Protein AF-A0A849WV90-F1 (afdb_monomer_lite)

Sequence (154 aa):
MKKLIAVMAIAMTSTAALADGFQCESADGLVAKVYNHASPEAGTRNAAVMVLSDSSVGAGRRTIARFTDVNGTLGNSGAVYLARVDHRFNDSGRKGELIAGTKIAFIRDIELRIDFTYGAPMANGDHAPGALTLVKRNGEVTGLEMDCYRYLKN

Structure (mmCIF, N/CA/C/O backbone):
data_AF-A0A849WV90-F1
#
_entry.id   AF-A0A849WV90-F1
#
loop_
_atom_site.group_PDB
_atom_site.id
_atom_site.type_symbol
_atom_site.label_atom_id
_atom_site.label_alt_id
_atom_site.label_comp_id
_atom_site.label_asym_id
_atom_site.label_entity_id
_atom_site.label_seq_id
_atom_site.pdbx_PDB_ins_code
_atom_site.Cartn_x
_atom_site.Cartn_y
_atom_site.Cartn_z
_atom_site.occupancy
_atom_site.B_iso_or_equiv
_atom_site.auth_seq_id
_atom_site.auth_comp_id
_atom_site.auth_asym_id
_atom_site.auth_atom_id
_atom_site.pdbx_PDB_model_num
ATOM 1 N N . MET A 1 1 ? 46.797 35.093 -36.986 1.00 41.00 1 MET A N 1
ATOM 2 C CA . MET A 1 1 ? 45.945 33.988 -37.481 1.00 41.00 1 MET A CA 1
ATOM 3 C C . MET A 1 1 ? 45.421 33.205 -36.291 1.00 41.00 1 MET A C 1
ATOM 5 O O . MET A 1 1 ? 46.199 32.836 -35.422 1.00 41.00 1 MET A O 1
ATOM 9 N N . LYS A 1 2 ? 44.094 33.073 -36.223 1.00 39.84 2 LYS A N 1
ATOM 10 C CA . LYS A 1 2 ? 43.301 32.501 -35.128 1.00 39.84 2 LYS A CA 1
ATOM 11 C C . LYS A 1 2 ? 43.572 30.996 -34.995 1.00 39.84 2 LYS A C 1
ATOM 13 O O . LYS A 1 2 ? 43.373 30.277 -35.967 1.00 39.84 2 LYS A O 1
ATOM 18 N N . LYS A 1 3 ? 43.978 30.515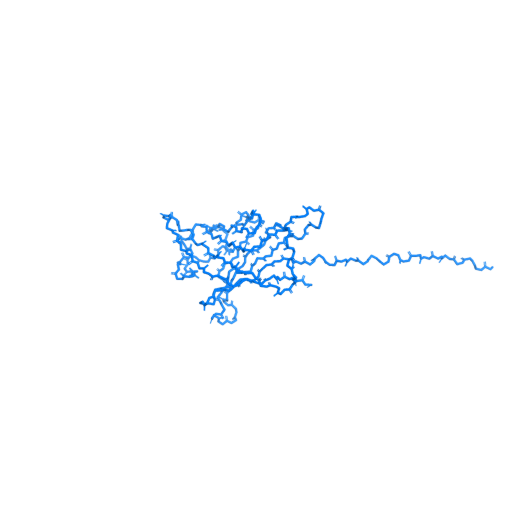 -33.816 1.00 45.16 3 LYS A N 1
ATOM 19 C CA . LYS A 1 3 ? 43.889 29.087 -33.475 1.00 45.16 3 LYS A CA 1
ATOM 20 C C . LYS A 1 3 ? 42.627 28.884 -32.641 1.00 45.16 3 LYS A C 1
ATOM 22 O O . LYS A 1 3 ? 42.511 29.431 -31.549 1.00 45.16 3 LYS A O 1
ATOM 27 N N . LEU A 1 4 ? 41.665 28.186 -33.240 1.00 48.00 4 LEU A N 1
ATOM 28 C CA . LEU A 1 4 ? 40.397 27.797 -32.637 1.00 48.00 4 LEU A CA 1
ATOM 29 C C . LEU A 1 4 ? 40.640 26.934 -31.395 1.00 48.00 4 LEU A C 1
ATOM 31 O O . LEU A 1 4 ? 41.309 25.907 -31.468 1.00 48.00 4 LEU A O 1
ATOM 35 N N . ILE A 1 5 ? 40.048 27.346 -30.278 1.00 52.06 5 ILE A N 1
ATOM 36 C CA . ILE A 1 5 ? 39.846 26.510 -29.098 1.00 52.06 5 ILE A CA 1
ATOM 37 C C . ILE A 1 5 ? 38.598 25.670 -29.389 1.00 52.06 5 ILE A C 1
ATOM 39 O O . ILE A 1 5 ? 37.489 26.199 -29.434 1.00 52.06 5 ILE A O 1
ATOM 43 N N . ALA A 1 6 ? 38.780 24.375 -29.645 1.00 55.25 6 ALA A N 1
ATOM 44 C CA . ALA A 1 6 ? 37.680 23.424 -29.742 1.00 55.25 6 ALA A CA 1
ATOM 45 C C . ALA A 1 6 ? 37.217 23.072 -28.322 1.00 55.25 6 ALA A C 1
ATOM 47 O O . ALA A 1 6 ? 37.803 22.224 -27.654 1.00 55.25 6 ALA A O 1
ATOM 48 N N . VAL A 1 7 ? 36.186 23.765 -27.841 1.00 54.44 7 VAL A N 1
ATOM 49 C CA . VAL A 1 7 ? 35.485 23.401 -26.606 1.00 54.44 7 VAL A CA 1
ATOM 50 C C . VAL A 1 7 ? 34.564 22.228 -26.940 1.00 54.44 7 VAL A C 1
ATOM 52 O O . VAL A 1 7 ? 33.487 22.414 -27.503 1.00 54.44 7 VAL A O 1
ATOM 55 N N . MET A 1 8 ? 35.002 21.006 -26.633 1.00 54.03 8 MET A N 1
ATOM 56 C CA . MET A 1 8 ? 34.121 19.839 -26.592 1.00 54.03 8 MET A CA 1
ATOM 57 C C . MET A 1 8 ? 33.154 20.023 -25.419 1.00 54.03 8 MET A C 1
ATOM 59 O O . MET A 1 8 ? 33.494 19.783 -24.262 1.00 54.03 8 MET A O 1
ATOM 63 N N . ALA A 1 9 ? 31.947 20.492 -25.726 1.00 51.97 9 ALA A N 1
ATOM 64 C CA . ALA A 1 9 ? 30.821 20.453 -24.814 1.00 51.97 9 ALA A CA 1
ATOM 65 C C . ALA A 1 9 ? 30.421 18.985 -24.617 1.00 51.97 9 ALA A C 1
ATOM 67 O O . ALA A 1 9 ? 29.704 18.406 -25.431 1.00 51.97 9 ALA A O 1
ATOM 68 N N . ILE A 1 10 ? 30.913 18.373 -23.540 1.00 57.31 10 ILE A N 1
ATOM 69 C CA . ILE A 1 10 ? 30.341 17.139 -23.007 1.00 57.31 10 ILE A CA 1
ATOM 70 C C . ILE A 1 10 ? 28.958 17.530 -22.488 1.00 57.31 10 ILE A C 1
ATOM 72 O O . ILE A 1 10 ? 28.806 18.009 -21.365 1.00 57.31 10 ILE A O 1
ATOM 76 N N . ALA A 1 11 ? 27.952 17.408 -23.353 1.00 47.44 11 ALA A N 1
ATOM 77 C CA . ALA A 1 11 ? 26.563 17.443 -22.947 1.00 47.44 11 ALA A CA 1
ATOM 78 C C . ALA A 1 11 ? 26.359 16.251 -22.010 1.00 47.44 11 ALA A C 1
ATOM 80 O O . ALA A 1 11 ? 26.254 15.109 -22.451 1.00 47.44 11 ALA A O 1
ATOM 81 N N . MET A 1 12 ? 26.380 16.515 -20.704 1.00 45.91 12 MET A N 1
ATOM 82 C CA . MET A 1 12 ? 25.927 15.557 -19.711 1.00 45.91 12 MET A CA 1
ATOM 83 C C . MET A 1 12 ? 24.450 15.298 -19.998 1.00 45.91 12 MET A C 1
ATOM 85 O O . MET A 1 12 ? 23.586 16.087 -19.624 1.00 45.91 12 MET A O 1
ATOM 89 N N . THR A 1 13 ? 24.154 14.214 -20.709 1.00 46.56 13 THR A N 1
ATOM 90 C CA . THR A 1 13 ? 22.816 13.635 -20.744 1.00 46.56 13 THR A CA 1
ATOM 91 C C . THR A 1 13 ? 22.564 13.060 -19.358 1.00 46.56 13 THR A C 1
ATOM 93 O O . THR A 1 13 ? 22.801 11.881 -19.107 1.00 46.56 13 THR A O 1
ATOM 96 N N . SER A 1 14 ? 22.167 13.913 -18.418 1.00 47.19 14 SER A N 1
ATOM 97 C CA . SER A 1 14 ? 21.616 13.482 -17.144 1.00 47.19 14 SER A CA 1
ATOM 98 C C . SER A 1 14 ? 20.340 12.706 -17.451 1.00 47.19 14 SER A C 1
ATOM 100 O O . SER A 1 14 ? 19.280 13.284 -17.680 1.00 47.19 14 SER A O 1
ATOM 102 N N . THR A 1 15 ? 20.439 11.377 -17.507 1.00 53.59 15 THR A N 1
ATOM 103 C CA . THR A 1 15 ? 19.264 10.512 -17.442 1.00 53.59 15 THR A CA 1
ATOM 104 C C . THR A 1 15 ? 18.584 10.836 -16.122 1.00 53.59 15 THR A C 1
ATOM 106 O O . THR A 1 15 ? 19.125 10.521 -15.060 1.00 53.59 15 THR A O 1
ATOM 109 N N . ALA A 1 16 ? 17.458 11.550 -16.178 1.00 52.69 16 ALA A N 1
ATOM 110 C CA . ALA A 1 16 ? 16.642 11.796 -15.003 1.00 52.69 16 ALA A CA 1
ATOM 111 C C . ALA A 1 16 ? 16.404 10.445 -14.319 1.00 52.69 16 ALA A C 1
ATOM 113 O O . ALA A 1 16 ? 16.048 9.469 -14.983 1.00 52.69 16 ALA A O 1
ATOM 114 N N . ALA A 1 17 ? 16.690 10.362 -13.020 1.00 52.78 17 ALA A N 1
ATOM 115 C CA . ALA A 1 17 ? 16.439 9.154 -12.254 1.00 52.78 17 ALA A CA 1
ATOM 116 C C . ALA A 1 17 ? 14.925 8.904 -12.264 1.00 52.78 17 ALA A C 1
ATOM 118 O O . ALA A 1 17 ? 14.176 9.575 -11.557 1.00 52.78 17 ALA A O 1
ATOM 119 N N . LEU A 1 18 ? 14.483 7.986 -13.126 1.00 62.44 18 LEU A N 1
ATOM 120 C CA . LEU A 1 18 ? 13.086 7.594 -13.252 1.00 62.44 18 LEU A CA 1
ATOM 121 C C . LEU A 1 18 ? 12.649 6.992 -11.917 1.00 62.44 18 LEU A C 1
ATOM 123 O O . LEU A 1 18 ? 13.236 6.006 -11.469 1.00 62.44 18 LEU A O 1
ATOM 127 N N . ALA A 1 19 ? 11.641 7.573 -11.265 1.00 67.75 19 ALA A N 1
ATOM 128 C CA . ALA A 1 19 ? 11.086 6.941 -10.073 1.00 67.75 19 ALA A CA 1
ATOM 129 C C . ALA A 1 19 ? 10.324 5.686 -10.522 1.00 67.75 19 ALA A C 1
ATOM 131 O O . ALA A 1 19 ? 9.380 5.778 -11.304 1.00 67.75 19 ALA A O 1
ATOM 132 N N . ASP A 1 20 ? 10.757 4.518 -10.056 1.00 84.31 20 ASP A N 1
ATOM 133 C CA . ASP A 1 20 ? 10.201 3.213 -10.422 1.00 84.31 20 ASP A CA 1
ATOM 134 C C . ASP A 1 20 ? 9.288 2.706 -9.315 1.00 84.31 20 ASP A C 1
ATOM 136 O O . ASP A 1 20 ? 9.537 2.947 -8.136 1.00 84.31 20 ASP A O 1
ATOM 140 N N . GLY A 1 21 ? 8.234 1.984 -9.656 1.00 89.94 21 GLY A N 1
ATOM 141 C CA . GLY A 1 21 ? 7.203 1.665 -8.694 1.00 89.94 21 GLY A CA 1
ATOM 142 C C . GLY A 1 21 ? 6.102 0.783 -9.235 1.00 89.94 21 GLY A C 1
ATOM 143 O O . GLY A 1 21 ? 6.157 0.269 -10.352 1.00 89.94 21 GLY A O 1
ATOM 144 N N . PHE A 1 22 ? 5.076 0.646 -8.409 1.00 93.00 22 PHE A N 1
ATOM 145 C CA . PHE A 1 22 ? 3.852 -0.054 -8.751 1.00 93.00 22 PHE A CA 1
ATOM 146 C C . PHE A 1 22 ? 2.648 0.754 -8.292 1.00 93.00 22 PHE A C 1
ATOM 148 O O . PHE A 1 22 ? 2.660 1.364 -7.221 1.00 93.00 22 PHE A O 1
ATOM 155 N N . GLN A 1 23 ? 1.602 0.738 -9.106 1.00 95.31 23 GLN A N 1
ATOM 156 C CA . GLN A 1 23 ? 0.271 1.173 -8.720 1.00 95.31 23 GLN A CA 1
ATOM 157 C C . GLN A 1 23 ? -0.627 -0.056 -8.705 1.00 95.31 23 GLN A C 1
ATOM 159 O O . GLN A 1 23 ? -0.816 -0.682 -9.741 1.00 95.31 23 GLN A O 1
ATOM 164 N N . CYS A 1 24 ? -1.166 -0.371 -7.538 1.00 96.62 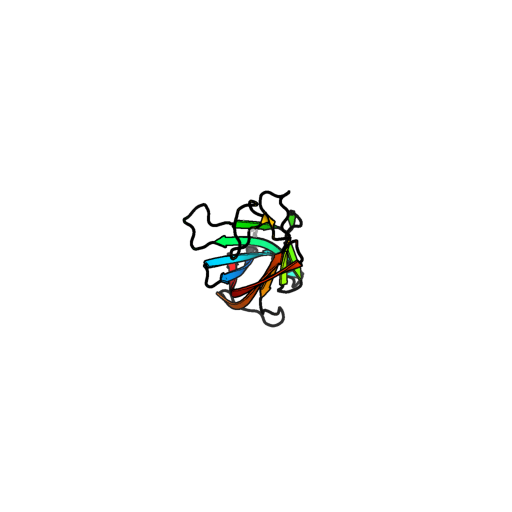24 CYS A N 1
ATOM 165 C CA . CYS A 1 24 ? -2.071 -1.482 -7.313 1.00 96.62 24 CYS A CA 1
ATOM 166 C C . CYS A 1 24 ? -3.459 -0.953 -6.963 1.00 96.62 24 CYS A C 1
ATOM 168 O O . CYS A 1 24 ? -3.559 -0.003 -6.186 1.00 96.62 24 CYS A O 1
ATOM 170 N N . GLU A 1 25 ? -4.513 -1.560 -7.494 1.00 96.69 25 GLU A N 1
ATOM 171 C CA . GLU A 1 25 ? -5.903 -1.191 -7.211 1.00 96.69 25 GLU A CA 1
ATOM 172 C C . GLU A 1 25 ? -6.724 -2.431 -6.839 1.00 96.69 25 GLU A C 1
ATOM 174 O O . GLU A 1 25 ? -6.517 -3.499 -7.407 1.00 96.69 25 GLU A O 1
ATOM 179 N N . SER A 1 26 ? -7.611 -2.305 -5.851 1.00 95.69 26 SER A N 1
ATOM 180 C CA . SER A 1 26 ? -8.596 -3.335 -5.511 1.00 95.69 26 SER A CA 1
ATOM 181 C C . SER A 1 26 ? -9.924 -3.075 -6.221 1.00 95.69 26 SER A C 1
ATOM 183 O O . SER A 1 26 ? -10.228 -1.943 -6.601 1.00 95.69 26 SER A O 1
ATOM 185 N N . ALA A 1 27 ? -10.774 -4.102 -6.304 1.00 92.56 27 ALA A N 1
ATOM 186 C CA . ALA A 1 27 ? -12.129 -3.980 -6.851 1.00 92.56 27 ALA A CA 1
ATOM 187 C C . ALA A 1 27 ? -12.997 -2.923 -6.132 1.00 92.56 27 ALA A C 1
ATOM 189 O O . ALA A 1 27 ? -13.876 -2.322 -6.746 1.00 92.56 27 ALA A O 1
ATOM 190 N N . ASP A 1 28 ? -12.720 -2.662 -4.851 1.00 89.44 28 ASP A N 1
ATOM 191 C CA . ASP A 1 28 ? -13.437 -1.683 -4.024 1.00 89.44 28 ASP A CA 1
ATOM 192 C C . ASP A 1 28 ? -12.886 -0.247 -4.158 1.00 89.44 28 ASP A C 1
ATOM 194 O O . ASP A 1 28 ? -13.322 0.654 -3.442 1.00 89.44 28 ASP A O 1
ATOM 198 N N . GLY A 1 29 ? -11.909 -0.014 -5.043 1.00 91.25 29 GLY A N 1
ATOM 199 C CA . GLY A 1 29 ? -11.323 1.308 -5.291 1.00 91.25 29 GLY A CA 1
ATOM 200 C C . GLY A 1 29 ? -10.204 1.712 -4.325 1.00 91.25 29 GLY A C 1
ATOM 201 O O . GLY A 1 29 ? -9.770 2.868 -4.319 1.00 91.25 29 GLY A O 1
ATOM 202 N N . LEU A 1 30 ? -9.690 0.784 -3.508 1.00 94.38 30 LEU A N 1
ATOM 203 C CA . LEU A 1 30 ? -8.481 1.039 -2.725 1.00 94.38 30 LEU A CA 1
ATOM 204 C C . LEU A 1 30 ? -7.267 1.001 -3.654 1.00 94.38 30 LEU A C 1
ATOM 206 O O . LEU A 1 30 ? -6.985 -0.010 -4.286 1.00 94.38 30 LEU A O 1
ATOM 210 N N . VAL A 1 31 ? -6.500 2.083 -3.678 1.00 95.31 31 VAL A N 1
ATOM 211 C CA . VAL A 1 31 ? -5.296 2.226 -4.494 1.00 95.31 31 VAL A CA 1
ATOM 212 C C . VAL A 1 31 ? -4.066 2.297 -3.597 1.00 95.31 31 VAL A C 1
ATOM 214 O O . VAL A 1 31 ? -3.968 3.174 -2.737 1.00 95.31 31 VAL A O 1
ATOM 217 N N . ALA A 1 32 ? -3.094 1.421 -3.840 1.00 96.06 32 ALA A N 1
ATOM 218 C CA . ALA A 1 32 ? -1.777 1.430 -3.219 1.00 96.06 32 ALA A CA 1
ATOM 219 C C . ALA A 1 32 ? -0.706 1.779 -4.259 1.00 96.06 32 ALA A C 1
ATOM 221 O 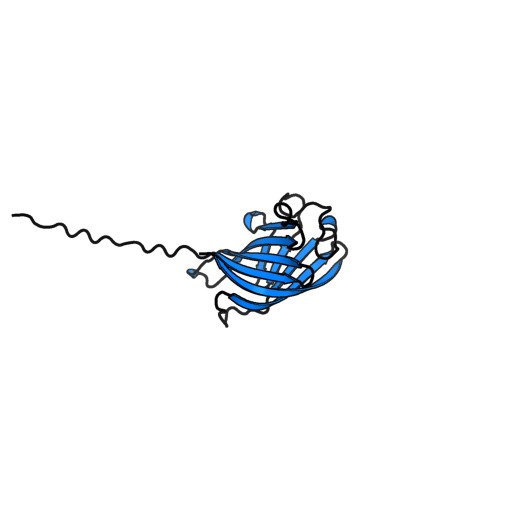O . ALA A 1 32 ? -0.480 1.034 -5.209 1.00 96.06 32 ALA A O 1
ATOM 222 N N . LYS A 1 33 ? -0.025 2.914 -4.085 1.00 95.06 33 LYS A N 1
ATOM 223 C CA . LYS A 1 33 ? 1.105 3.319 -4.934 1.00 95.06 33 LYS A CA 1
ATOM 224 C C . LYS A 1 33 ? 2.398 3.194 -4.162 1.00 95.06 33 LYS A C 1
ATOM 226 O O . LYS A 1 33 ? 2.529 3.829 -3.120 1.00 95.06 33 LYS A O 1
ATOM 231 N N . VAL A 1 34 ? 3.355 2.441 -4.686 1.00 93.62 34 VAL A N 1
ATOM 232 C CA . VAL A 1 34 ? 4.701 2.345 -4.125 1.00 93.62 34 VAL A CA 1
ATOM 233 C C . VAL A 1 34 ? 5.702 2.936 -5.097 1.00 93.62 34 VAL A C 1
ATOM 235 O O . VAL A 1 34 ? 5.715 2.577 -6.269 1.00 93.62 34 VAL A O 1
ATOM 238 N N . TYR A 1 35 ? 6.550 3.820 -4.589 1.00 91.62 35 TYR A N 1
ATOM 239 C CA . TYR A 1 35 ? 7.687 4.395 -5.288 1.00 91.62 35 TYR A CA 1
ATOM 240 C C . TYR A 1 35 ? 8.957 3.864 -4.649 1.00 91.62 35 TYR A C 1
ATOM 242 O O . TYR A 1 35 ? 9.076 3.847 -3.423 1.00 91.62 35 TYR A O 1
ATOM 250 N N . ASN A 1 36 ? 9.905 3.463 -5.478 1.00 88.25 36 ASN A N 1
ATOM 251 C CA . ASN A 1 36 ? 11.203 2.973 -5.069 1.00 88.25 36 ASN A CA 1
ATOM 252 C C . ASN A 1 36 ? 12.274 4.019 -5.374 1.00 88.25 36 ASN A C 1
ATOM 254 O O . ASN A 1 36 ? 12.205 4.729 -6.381 1.00 88.25 36 ASN A O 1
ATOM 258 N N . HIS A 1 37 ? 13.308 4.053 -4.542 1.00 83.12 37 HIS A N 1
ATOM 259 C CA . HIS A 1 37 ? 14.577 4.654 -4.918 1.00 83.12 37 HIS A CA 1
ATOM 260 C C . HIS A 1 37 ? 15.165 3.856 -6.081 1.00 83.12 37 HIS A C 1
ATOM 262 O O . HIS A 1 37 ? 15.371 2.644 -5.972 1.00 83.12 37 HIS A O 1
ATOM 268 N N . ALA A 1 38 ? 15.435 4.529 -7.196 1.00 67.06 38 ALA A N 1
ATOM 269 C CA . ALA A 1 38 ? 16.204 3.946 -8.282 1.00 67.06 38 ALA A CA 1
ATOM 270 C C . ALA A 1 38 ? 17.688 4.038 -7.911 1.00 67.06 38 ALA A C 1
ATOM 272 O O . ALA A 1 38 ? 18.258 5.126 -7.903 1.00 67.06 38 ALA A O 1
ATOM 273 N N . SER A 1 39 ? 18.319 2.905 -7.599 1.00 55.72 39 SER A N 1
ATOM 274 C CA . SER A 1 39 ? 19.777 2.821 -7.476 1.00 55.72 39 SER A CA 1
ATOM 275 C C . SER A 1 39 ? 20.300 1.874 -8.561 1.00 55.72 39 SER A C 1
ATOM 277 O O . SER A 1 39 ? 20.394 0.666 -8.328 1.00 55.72 39 SER A O 1
ATOM 279 N N . PRO A 1 40 ? 20.578 2.388 -9.780 1.00 49.78 40 PRO A N 1
ATOM 280 C CA . PRO A 1 40 ? 20.967 1.571 -10.934 1.00 49.78 40 PRO A CA 1
ATOM 281 C C . PRO A 1 40 ? 22.179 0.672 -10.664 1.00 49.78 40 PRO A C 1
ATOM 283 O O . PRO A 1 40 ? 22.279 -0.417 -11.217 1.00 49.78 40 PRO A O 1
ATOM 286 N N . GLU A 1 41 ? 23.073 1.114 -9.782 1.00 43.62 41 GLU A N 1
ATOM 287 C CA . GLU A 1 41 ? 24.337 0.447 -9.459 1.00 43.62 41 GLU A CA 1
ATOM 288 C C . GLU A 1 41 ? 24.162 -0.747 -8.510 1.00 43.62 41 GLU A C 1
ATOM 290 O O . GLU A 1 41 ? 24.975 -1.667 -8.511 1.00 43.62 41 GLU A O 1
ATOM 295 N N . ALA A 1 42 ? 23.088 -0.759 -7.713 1.00 50.00 42 ALA A N 1
ATOM 296 C CA . ALA A 1 42 ? 22.867 -1.7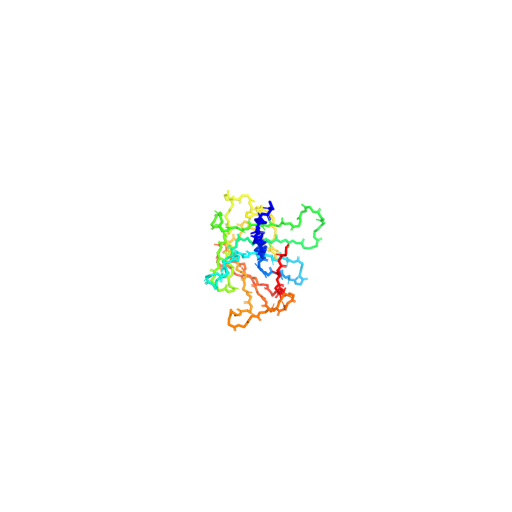64 -6.675 1.00 50.00 42 ALA A CA 1
ATOM 297 C C . ALA A 1 42 ? 21.977 -2.931 -7.130 1.00 50.00 42 ALA A C 1
ATOM 299 O O . ALA A 1 42 ? 21.794 -3.879 -6.369 1.00 50.00 42 ALA A O 1
ATOM 300 N N . GLY A 1 43 ? 21.350 -2.845 -8.311 1.00 54.44 43 GLY A N 1
ATOM 301 C CA . GLY A 1 43 ? 20.383 -3.844 -8.789 1.00 54.44 43 GLY A CA 1
ATOM 302 C C . GLY A 1 43 ? 19.165 -4.041 -7.871 1.00 54.44 43 GLY A C 1
ATOM 303 O O . GLY A 1 43 ? 18.410 -4.994 -8.047 1.00 54.44 43 GLY A O 1
ATOM 304 N N . THR A 1 44 ? 18.965 -3.159 -6.887 1.00 59.34 44 THR A N 1
ATOM 305 C CA . THR A 1 44 ? 17.908 -3.252 -5.876 1.00 59.34 44 THR A CA 1
ATOM 306 C C . THR A 1 44 ? 16.969 -2.056 -5.975 1.00 59.34 44 THR A C 1
ATOM 308 O O . THR A 1 44 ? 17.385 -0.923 -6.222 1.00 59.34 44 THR A O 1
ATOM 311 N N . ARG A 1 45 ? 15.670 -2.316 -5.796 1.00 73.62 45 ARG A N 1
ATOM 312 C CA . ARG A 1 45 ? 14.643 -1.282 -5.634 1.00 73.62 45 ARG A CA 1
ATOM 313 C C . ARG A 1 45 ? 14.274 -1.238 -4.161 1.00 73.62 45 ARG A C 1
ATOM 315 O O . ARG A 1 45 ? 13.655 -2.173 -3.656 1.00 73.62 45 ARG A O 1
ATOM 322 N N . ASN A 1 46 ? 14.669 -0.170 -3.482 1.00 83.19 46 ASN A N 1
ATOM 323 C CA . ASN A 1 46 ? 14.299 0.052 -2.088 1.00 83.19 46 ASN A CA 1
ATOM 324 C C . ASN A 1 46 ? 13.061 0.940 -2.038 1.00 83.19 46 ASN A C 1
ATOM 326 O O . ASN A 1 46 ? 13.016 1.963 -2.718 1.00 83.19 46 ASN A O 1
ATOM 330 N N . ALA A 1 47 ? 12.066 0.560 -1.249 1.00 86.38 47 ALA A N 1
ATOM 331 C CA . ALA A 1 47 ? 10.830 1.310 -1.111 1.00 86.38 47 ALA A CA 1
ATOM 332 C C . ALA A 1 47 ? 11.106 2.683 -0.492 1.00 86.38 47 ALA A C 1
ATOM 334 O O . ALA A 1 47 ? 11.647 2.765 0.603 1.00 86.38 47 ALA A O 1
ATOM 335 N N . ALA A 1 48 ? 10.715 3.748 -1.185 1.00 89.06 48 ALA A N 1
ATOM 336 C CA . ALA A 1 48 ? 10.851 5.126 -0.724 1.00 89.06 48 ALA A CA 1
ATOM 337 C C . ALA A 1 48 ? 9.547 5.618 -0.091 1.00 89.06 48 ALA A C 1
ATOM 339 O O . ALA A 1 48 ? 9.516 6.124 1.029 1.00 89.06 48 ALA A O 1
ATOM 340 N N . VAL A 1 49 ? 8.435 5.460 -0.816 1.00 93.12 49 VAL A N 1
ATOM 341 C CA . VAL A 1 49 ? 7.123 5.958 -0.393 1.00 93.12 49 VAL A CA 1
ATOM 342 C C . VAL A 1 49 ? 6.035 4.976 -0.796 1.00 93.12 49 VAL A C 1
ATOM 344 O O . VAL A 1 49 ? 5.974 4.564 -1.948 1.00 93.12 49 VAL A O 1
ATOM 347 N N . MET A 1 50 ? 5.129 4.669 0.127 1.00 95.81 50 MET A N 1
ATOM 348 C CA . MET A 1 50 ? 3.869 3.986 -0.143 1.00 95.81 50 MET A CA 1
ATOM 349 C C . MET A 1 50 ? 2.724 4.942 0.178 1.00 95.81 50 MET A C 1
ATOM 351 O O . MET A 1 50 ? 2.684 5.526 1.259 1.00 95.81 50 MET A O 1
ATOM 355 N N . VAL A 1 51 ? 1.789 5.104 -0.751 1.00 95.31 51 VAL A N 1
ATOM 356 C CA . VAL A 1 51 ? 0.591 5.929 -0.587 1.00 95.31 51 VAL A CA 1
ATOM 357 C C . VAL A 1 51 ? -0.629 5.042 -0.745 1.00 95.31 51 VAL A C 1
ATOM 359 O O . VAL A 1 51 ? -0.791 4.404 -1.782 1.00 95.31 51 VAL A O 1
ATOM 362 N N . LEU A 1 52 ? -1.490 5.038 0.266 1.00 95.44 52 LEU A N 1
ATOM 363 C CA . LEU A 1 52 ? -2.816 4.443 0.194 1.00 95.44 52 LEU A CA 1
ATOM 364 C C . LEU A 1 52 ? -3.843 5.532 -0.056 1.00 95.44 52 LEU A C 1
ATOM 366 O O . LEU A 1 52 ? -3.835 6.574 0.607 1.00 95.44 52 LEU A O 1
ATOM 370 N N . SER A 1 53 ? -4.738 5.283 -0.999 1.00 93.88 53 SER A N 1
ATOM 371 C CA . SER A 1 53 ? -5.807 6.203 -1.349 1.00 93.88 53 SER A CA 1
ATOM 372 C C . SER A 1 53 ? -7.085 5.486 -1.748 1.00 93.88 53 SER A C 1
ATOM 374 O O . SER A 1 53 ? -7.028 4.350 -2.189 1.00 93.88 53 SER A O 1
ATOM 376 N N . ASP A 1 54 ? -8.213 6.169 -1.634 1.00 88.94 54 ASP A N 1
ATOM 377 C CA . ASP A 1 54 ? -9.519 5.696 -2.086 1.00 88.94 54 ASP A CA 1
ATOM 378 C C . ASP A 1 54 ? -9.920 6.441 -3.368 1.00 88.94 54 ASP A C 1
ATOM 380 O O . ASP A 1 54 ? -10.024 7.676 -3.374 1.00 88.94 54 ASP A O 1
ATOM 384 N N . SER A 1 55 ? -10.092 5.708 -4.472 1.00 84.31 55 SER A N 1
ATOM 385 C CA . SER A 1 55 ? -10.480 6.268 -5.770 1.00 84.31 55 SER A CA 1
ATOM 386 C C . SER A 1 55 ? -11.959 6.677 -5.824 1.00 84.31 55 SER A C 1
ATOM 388 O O . SER A 1 55 ? -12.306 7.551 -6.626 1.00 84.31 55 SER A O 1
ATOM 390 N N . SER A 1 56 ? -12.799 6.152 -4.922 1.00 78.81 56 SER A N 1
ATOM 391 C CA . SER A 1 56 ? -14.224 6.493 -4.799 1.00 78.81 56 SER A CA 1
ATOM 392 C C . SER A 1 56 ? -14.464 7.877 -4.178 1.00 78.81 56 SER A C 1
ATOM 394 O O . SER A 1 56 ? -15.521 8.483 -4.372 1.00 78.81 56 SER A O 1
ATOM 396 N N . VAL A 1 57 ? -13.469 8.432 -3.476 1.00 76.19 57 VAL A N 1
ATOM 397 C CA . VAL A 1 57 ? -13.563 9.741 -2.816 1.00 76.19 57 VAL A CA 1
ATOM 398 C C . VAL A 1 57 ? -13.199 10.880 -3.782 1.00 76.19 57 VAL A C 1
ATOM 400 O O . VAL A 1 57 ? -12.264 10.803 -4.586 1.00 76.19 57 VAL A O 1
ATOM 403 N N . GLY A 1 58 ? -13.938 11.993 -3.706 1.00 64.56 58 GLY A N 1
ATOM 404 C CA . GLY A 1 58 ? -13.694 13.203 -4.502 1.00 64.56 58 GLY A CA 1
ATOM 405 C C . GLY A 1 58 ? -12.293 13.816 -4.312 1.00 64.56 58 GLY A C 1
ATOM 406 O O . GLY A 1 58 ? -11.590 13.551 -3.332 1.00 64.56 58 GLY A O 1
ATOM 407 N N . ALA A 1 59 ? -11.868 14.649 -5.268 1.00 58.31 59 ALA A N 1
ATOM 408 C CA . ALA A 1 59 ? -10.539 15.267 -5.276 1.00 58.31 59 ALA A CA 1
ATOM 409 C C . ALA A 1 59 ? -10.236 16.028 -3.962 1.00 58.31 59 ALA A C 1
ATOM 411 O O . ALA A 1 59 ? -11.057 16.802 -3.478 1.00 58.31 59 ALA A O 1
ATOM 412 N N . GLY A 1 60 ? -9.048 15.796 -3.385 1.00 58.59 60 GLY A N 1
ATOM 413 C CA . GLY A 1 60 ? -8.551 16.469 -2.171 1.00 58.59 60 GLY A CA 1
ATOM 414 C C . GLY A 1 60 ? -8.568 15.637 -0.878 1.00 58.59 60 GLY A C 1
ATOM 415 O O . GLY A 1 60 ? -7.832 15.966 0.048 1.00 58.59 60 GLY A O 1
ATOM 416 N N . ARG A 1 61 ? -9.337 14.539 -0.813 1.00 65.25 61 ARG A N 1
ATOM 417 C CA . ARG A 1 61 ? -9.397 13.623 0.355 1.00 65.25 61 ARG A CA 1
ATOM 418 C C . ARG A 1 61 ? -9.102 12.157 0.027 1.00 65.25 61 ARG A C 1
ATOM 420 O O . ARG A 1 61 ? -9.376 11.280 0.832 1.00 65.25 61 ARG A O 1
ATOM 427 N N . ARG A 1 62 ? -8.531 11.896 -1.149 1.00 84.56 62 ARG A N 1
ATOM 428 C CA . ARG A 1 62 ? -8.259 10.529 -1.608 1.00 84.56 62 ARG A CA 1
ATOM 429 C C . ARG A 1 62 ? -7.196 9.831 -0.779 1.00 84.56 62 ARG A C 1
ATOM 431 O O . ARG A 1 62 ? -7.317 8.641 -0.553 1.00 84.56 62 ARG A O 1
ATOM 438 N N . THR A 1 63 ? -6.154 10.539 -0.346 1.00 92.00 63 THR A N 1
ATOM 439 C CA . THR A 1 63 ? -5.056 9.924 0.406 1.00 92.00 63 THR A CA 1
ATOM 440 C C . THR A 1 63 ? -5.497 9.569 1.820 1.00 92.00 63 THR A C 1
ATOM 442 O O . THR A 1 63 ? -5.782 10.453 2.625 1.00 92.00 63 THR A O 1
ATOM 445 N N . ILE A 1 64 ? -5.484 8.273 2.113 1.00 93.44 64 ILE A N 1
ATOM 446 C CA . ILE A 1 64 ? -5.798 7.694 3.416 1.00 93.44 64 ILE A CA 1
ATOM 447 C C . ILE A 1 64 ? -4.559 7.723 4.322 1.00 93.44 64 ILE A C 1
ATOM 449 O O . ILE A 1 64 ? -4.626 8.154 5.475 1.00 93.44 64 ILE A O 1
ATOM 453 N N . ALA A 1 65 ? -3.419 7.270 3.793 1.00 95.06 65 ALA A N 1
ATOM 454 C CA . ALA A 1 65 ? -2.158 7.180 4.521 1.00 95.06 65 ALA A CA 1
ATOM 455 C C . ALA A 1 65 ? -0.953 7.235 3.572 1.00 95.06 65 ALA A C 1
ATOM 457 O O . ALA A 1 65 ? -1.037 6.872 2.397 1.00 95.06 65 ALA A O 1
ATOM 458 N N . ARG A 1 66 ? 0.184 7.668 4.107 1.00 96.00 66 ARG A N 1
ATOM 459 C CA . ARG A 1 66 ? 1.492 7.706 3.465 1.00 96.00 66 ARG A CA 1
ATOM 460 C C . ARG A 1 66 ? 2.544 7.142 4.417 1.00 96.00 66 ARG A C 1
ATOM 462 O O . ARG A 1 66 ? 2.687 7.598 5.547 1.00 96.00 66 ARG A O 1
ATOM 469 N N . PHE A 1 67 ? 3.329 6.199 3.922 1.00 96.81 67 PHE A N 1
ATOM 470 C CA . PHE A 1 67 ? 4.438 5.576 4.637 1.00 96.81 67 PHE A CA 1
ATOM 471 C C . PHE A 1 67 ? 5.730 5.860 3.889 1.00 96.81 67 PHE A C 1
ATOM 473 O O . PHE A 1 67 ? 5.732 5.880 2.656 1.00 96.81 67 PHE A O 1
ATOM 480 N N . THR A 1 68 ? 6.811 6.115 4.617 1.00 95.50 68 THR A N 1
ATOM 481 C CA . THR A 1 68 ? 8.097 6.479 4.020 1.00 95.50 68 THR A CA 1
ATOM 482 C C . THR A 1 68 ? 9.241 5.784 4.736 1.00 95.50 68 THR A C 1
ATOM 484 O O . THR A 1 68 ? 9.170 5.504 5.937 1.00 95.50 68 THR A O 1
ATOM 487 N N . ASP A 1 69 ? 10.309 5.522 3.995 1.00 93.19 69 ASP A N 1
ATOM 488 C CA . ASP A 1 69 ? 11.559 4.998 4.542 1.00 93.19 69 ASP A CA 1
ATOM 489 C C . ASP A 1 69 ? 12.242 6.009 5.473 1.00 93.19 69 ASP A C 1
ATOM 491 O O . ASP A 1 69 ? 12.736 5.635 6.532 1.00 93.19 69 ASP A O 1
ATOM 495 N N . VAL A 1 70 ? 12.172 7.304 5.143 1.00 91.31 70 VAL A N 1
ATOM 496 C CA . VAL A 1 70 ? 12.705 8.407 5.962 1.00 91.31 70 VAL A CA 1
ATOM 497 C C . VAL A 1 70 ? 12.113 8.409 7.376 1.00 91.31 70 VAL A C 1
ATOM 499 O O . VAL A 1 70 ? 12.823 8.682 8.341 1.00 91.31 70 VAL A O 1
ATOM 502 N N . ASN A 1 71 ? 10.827 8.075 7.519 1.00 91.56 71 ASN A N 1
ATOM 503 C CA . ASN A 1 71 ? 10.165 7.984 8.824 1.00 91.56 71 ASN A CA 1
ATOM 504 C C . ASN A 1 71 ? 10.320 6.596 9.474 1.00 91.56 71 ASN A C 1
ATOM 506 O O . ASN A 1 71 ? 9.794 6.367 10.563 1.00 91.56 71 ASN A O 1
ATOM 510 N N . GLY A 1 72 ? 10.988 5.648 8.808 1.00 93.69 72 GLY A N 1
ATOM 511 C CA . GLY A 1 72 ? 11.095 4.256 9.243 1.00 93.69 72 GLY A CA 1
ATOM 512 C C . GLY A 1 72 ? 9.757 3.508 9.258 1.00 93.69 72 GLY A C 1
ATOM 513 O O . GLY A 1 72 ? 9.640 2.474 9.918 1.00 93.69 72 GLY A O 1
ATOM 514 N N . THR A 1 73 ? 8.734 4.030 8.571 1.00 95.88 73 THR A N 1
ATOM 515 C CA . THR A 1 73 ? 7.401 3.415 8.496 1.00 95.88 73 THR A CA 1
ATOM 516 C C . THR A 1 73 ? 7.210 2.568 7.248 1.00 95.88 73 THR A C 1
ATOM 518 O O . THR A 1 73 ? 6.166 1.939 7.118 1.00 95.88 73 THR A O 1
ATOM 521 N N . LEU A 1 74 ? 8.197 2.511 6.352 1.00 97.19 74 LEU A N 1
ATOM 522 C CA . LEU A 1 74 ? 8.181 1.683 5.152 1.00 97.19 74 LEU A CA 1
ATOM 523 C C . LEU A 1 74 ? 9.517 0.958 4.971 1.00 97.19 74 LEU A C 1
ATOM 525 O O . LEU A 1 74 ? 10.580 1.543 5.156 1.00 97.19 74 LEU A O 1
ATOM 529 N N . GLY A 1 75 ? 9.444 -0.300 4.551 1.00 94.31 75 GLY A N 1
ATOM 530 C CA . GLY A 1 75 ? 10.578 -1.062 4.037 1.00 94.31 75 GLY A CA 1
ATOM 531 C C . GLY A 1 75 ? 10.117 -2.108 3.027 1.00 94.31 75 GLY A C 1
ATOM 532 O O . GLY A 1 75 ? 8.917 -2.274 2.798 1.00 94.31 75 GLY A O 1
ATOM 533 N N . ASN A 1 76 ? 11.055 -2.830 2.420 1.00 92.75 76 ASN A N 1
ATOM 534 C CA . ASN A 1 76 ? 10.732 -3.944 1.536 1.00 92.75 76 ASN A CA 1
ATOM 535 C C . ASN A 1 76 ? 11.786 -5.050 1.561 1.00 92.75 76 ASN A C 1
ATOM 537 O O . ASN A 1 76 ? 12.948 -4.829 1.891 1.00 92.75 76 ASN A O 1
ATOM 541 N N . SER A 1 77 ? 11.357 -6.244 1.164 1.00 89.88 77 SER A N 1
ATOM 542 C CA . SER A 1 77 ? 12.224 -7.364 0.813 1.00 89.88 77 SER A CA 1
ATOM 543 C C . SER A 1 77 ? 11.738 -7.932 -0.514 1.00 89.88 77 SER A C 1
ATOM 545 O O . SER A 1 77 ? 10.617 -8.430 -0.623 1.00 89.88 77 SER A O 1
ATOM 547 N N . GLY A 1 78 ? 12.542 -7.779 -1.564 1.00 86.44 78 GLY A N 1
ATOM 548 C CA . GLY A 1 78 ? 12.113 -8.118 -2.917 1.00 86.44 78 GLY A CA 1
ATOM 549 C C . GLY A 1 78 ? 10.903 -7.282 -3.365 1.00 86.44 78 GLY A C 1
ATOM 550 O O . GLY A 1 78 ? 10.975 -6.051 -3.384 1.00 86.44 78 GLY A O 1
ATOM 551 N N . ALA A 1 79 ? 9.822 -7.961 -3.758 1.00 89.00 79 ALA A N 1
ATOM 552 C CA . ALA A 1 79 ? 8.542 -7.375 -4.176 1.00 89.00 79 ALA A CA 1
ATOM 553 C C . ALA A 1 79 ? 7.484 -7.366 -3.048 1.00 89.00 79 ALA A C 1
ATOM 555 O O . ALA A 1 79 ? 6.285 -7.252 -3.306 1.00 89.00 79 ALA A O 1
ATOM 556 N N . VAL A 1 80 ? 7.929 -7.522 -1.796 1.00 93.75 80 VAL A N 1
ATOM 557 C CA . VAL A 1 80 ? 7.094 -7.435 -0.594 1.00 93.75 80 VAL A CA 1
ATOM 558 C C . VAL A 1 80 ? 7.396 -6.125 0.117 1.00 93.75 80 VAL A C 1
ATOM 560 O O . VAL A 1 80 ? 8.508 -5.919 0.602 1.00 93.75 80 VAL A O 1
ATOM 563 N N . TYR A 1 81 ? 6.402 -5.250 0.191 1.00 95.75 81 TYR A N 1
ATOM 564 C CA . TYR A 1 81 ? 6.478 -3.933 0.806 1.00 95.75 81 TYR A CA 1
ATOM 565 C C . TYR A 1 81 ? 5.750 -3.936 2.144 1.00 95.75 81 TYR A C 1
ATOM 567 O O . TYR A 1 81 ? 4.567 -4.256 2.195 1.00 95.75 81 TYR A O 1
ATOM 575 N N . LEU A 1 82 ? 6.435 -3.547 3.215 1.00 97.81 82 LEU A N 1
ATOM 576 C CA . LEU A 1 82 ? 5.894 -3.529 4.569 1.00 97.81 82 LEU A CA 1
ATOM 577 C C . LEU A 1 82 ? 5.789 -2.093 5.080 1.00 97.81 82 LEU A C 1
ATOM 579 O O . LEU A 1 82 ? 6.801 -1.445 5.354 1.00 97.81 82 LEU A O 1
ATOM 583 N N . ALA A 1 83 ? 4.559 -1.621 5.244 1.00 97.88 83 ALA A N 1
ATOM 584 C CA . ALA A 1 83 ? 4.225 -0.358 5.878 1.00 97.88 83 ALA A CA 1
ATOM 585 C C . ALA A 1 83 ? 3.782 -0.583 7.331 1.00 97.88 83 ALA A C 1
ATOM 587 O O . ALA A 1 83 ? 2.855 -1.344 7.602 1.00 97.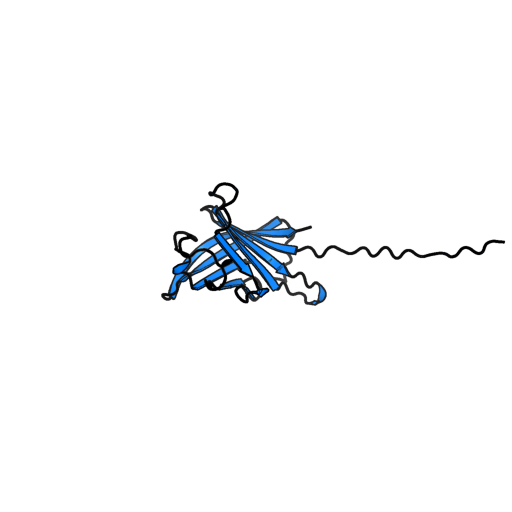88 83 ALA A O 1
ATOM 588 N N . ARG A 1 84 ? 4.414 0.103 8.285 1.00 97.88 84 ARG A N 1
ATOM 589 C CA . ARG A 1 84 ? 4.056 0.051 9.706 1.00 97.88 84 ARG A CA 1
ATOM 590 C C . ARG A 1 84 ? 3.214 1.258 10.092 1.00 97.88 84 ARG A C 1
ATOM 592 O O . ARG A 1 84 ? 3.630 2.404 9.930 1.00 97.88 84 ARG A O 1
ATOM 599 N N . VAL A 1 85 ? 2.053 0.998 10.686 1.00 96.81 85 VAL A N 1
ATOM 600 C CA . VAL A 1 85 ? 1.142 2.042 11.156 1.00 96.81 85 VAL A CA 1
ATOM 601 C C . VAL A 1 85 ? 1.632 2.610 12.483 1.00 96.81 85 VAL A C 1
ATOM 603 O O . VAL A 1 85 ? 1.425 2.036 13.561 1.00 96.81 85 VAL A O 1
ATOM 606 N N . ASP A 1 86 ? 2.240 3.790 12.396 1.00 95.75 86 ASP A N 1
ATOM 607 C CA . ASP A 1 86 ? 2.705 4.560 13.542 1.00 95.75 86 ASP A CA 1
ATOM 608 C C . ASP A 1 86 ? 2.077 5.957 13.562 1.00 95.75 86 ASP A C 1
ATOM 610 O O . ASP A 1 86 ? 2.460 6.854 12.811 1.00 95.75 86 ASP A O 1
ATOM 614 N N . HIS A 1 87 ? 1.115 6.141 14.468 1.00 93.19 87 HIS A N 1
ATOM 615 C CA . HIS A 1 87 ? 0.372 7.390 14.640 1.00 93.19 87 HIS A CA 1
ATOM 616 C C . HIS A 1 87 ? 1.172 8.524 15.288 1.00 93.19 87 HIS A C 1
ATOM 618 O O . HIS A 1 87 ? 0.624 9.609 15.473 1.00 93.19 87 HIS A O 1
ATOM 624 N N . ARG A 1 88 ? 2.441 8.302 15.649 1.00 92.56 88 ARG A N 1
ATOM 625 C CA . ARG A 1 88 ? 3.360 9.402 15.974 1.00 92.56 88 ARG A CA 1
ATOM 626 C C . ARG A 1 88 ? 3.698 10.223 14.727 1.00 92.56 88 ARG A C 1
ATOM 628 O O . ARG A 1 88 ? 4.021 11.399 14.850 1.00 92.56 88 ARG A O 1
ATOM 635 N N . PHE A 1 89 ? 3.568 9.624 13.540 1.00 91.75 89 PHE A N 1
ATOM 636 C CA . PHE A 1 89 ? 3.708 10.296 12.254 1.00 91.75 89 PHE A CA 1
ATOM 637 C C . PHE A 1 89 ? 2.327 10.580 11.662 1.00 91.75 89 PHE A C 1
ATOM 639 O O . PHE A 1 89 ? 1.564 9.658 11.374 1.00 91.75 89 PHE A O 1
ATOM 646 N N . ASN A 1 90 ? 2.021 11.862 11.444 1.00 86.50 90 ASN A N 1
ATOM 647 C CA . ASN A 1 90 ? 0.736 12.303 10.882 1.00 86.50 90 ASN A CA 1
ATOM 648 C C . ASN A 1 90 ? 0.445 11.691 9.502 1.00 86.50 90 ASN A C 1
ATOM 650 O O . ASN A 1 90 ? -0.716 11.522 9.133 1.00 86.50 90 ASN A O 1
ATOM 654 N N . ASP A 1 91 ? 1.499 11.342 8.766 1.00 89.06 91 ASP A N 1
ATOM 655 C CA . ASP A 1 91 ? 1.407 10.750 7.438 1.00 89.06 91 ASP A CA 1
ATOM 656 C C . ASP A 1 91 ? 0.875 9.312 7.463 1.00 89.06 91 ASP A C 1
ATOM 658 O O . ASP A 1 91 ? 0.203 8.924 6.515 1.00 89.06 91 ASP A O 1
ATOM 662 N N . SER A 1 92 ? 1.038 8.554 8.557 1.00 89.69 92 SER A N 1
ATOM 663 C CA . SER A 1 92 ? 0.532 7.170 8.695 1.00 89.69 92 SER A CA 1
ATOM 664 C C . SER A 1 92 ? -1.005 7.065 8.741 1.00 89.69 92 SER A C 1
ATOM 666 O O . SER A 1 92 ? -1.550 6.009 9.064 1.00 89.69 92 SER A O 1
ATOM 668 N N . GLY A 1 93 ? -1.710 8.159 8.451 1.00 88.44 93 GLY A N 1
ATOM 669 C CA . GLY A 1 93 ? -3.159 8.246 8.397 1.00 88.44 93 GLY A CA 1
ATOM 670 C C . GLY A 1 93 ? -3.799 8.606 9.736 1.00 88.44 93 GLY A C 1
ATOM 671 O O . GLY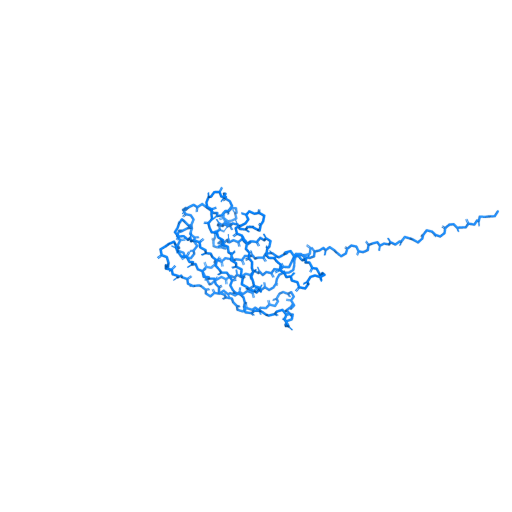 A 1 93 ? -3.253 8.399 10.829 1.00 88.44 93 GLY A O 1
ATOM 672 N N . ARG A 1 94 ? -5.012 9.163 9.656 1.00 88.44 94 ARG A N 1
ATOM 673 C CA . ARG A 1 94 ? -5.794 9.496 10.852 1.00 88.44 94 ARG A CA 1
ATOM 674 C C . ARG A 1 94 ? -6.432 8.225 11.400 1.00 88.44 94 ARG A C 1
ATOM 676 O O . ARG A 1 94 ? -6.907 7.377 10.656 1.00 88.44 94 ARG A O 1
ATOM 683 N N . LYS A 1 95 ? -6.522 8.130 12.728 1.00 89.94 95 LYS A N 1
ATOM 684 C CA . LYS A 1 95 ? -7.062 6.958 13.444 1.00 89.94 95 LYS A CA 1
ATOM 685 C C . LYS A 1 95 ? -8.454 6.506 12.972 1.00 89.94 95 LYS A C 1
ATOM 687 O O . LYS A 1 95 ? -8.775 5.328 13.099 1.00 89.94 95 LYS A O 1
ATOM 692 N N . GLY A 1 96 ? -9.275 7.442 12.491 1.00 89.25 96 GLY A N 1
ATOM 693 C CA . GLY A 1 96 ? -10.640 7.185 12.033 1.00 89.25 96 GLY A CA 1
ATOM 694 C C . GLY A 1 96 ? -10.778 6.792 10.562 1.00 89.25 96 GLY A C 1
ATOM 695 O O . GLY A 1 96 ? -11.859 6.338 10.201 1.00 89.25 96 GLY A O 1
ATOM 696 N N . GLU A 1 97 ? -9.735 6.950 9.740 1.00 90.50 97 GLU A N 1
ATOM 697 C CA . GLU A 1 97 ? -9.793 6.553 8.328 1.00 90.50 97 GLU A CA 1
ATOM 698 C C . GLU A 1 97 ? -9.919 5.033 8.199 1.00 90.50 97 GLU A C 1
ATOM 700 O O . GLU A 1 97 ? -9.479 4.281 9.079 1.00 90.50 97 GLU A O 1
ATOM 705 N N . LEU A 1 98 ? -10.512 4.591 7.093 1.00 91.56 98 LEU A N 1
ATOM 706 C CA . LEU A 1 98 ? -10.725 3.183 6.787 1.00 91.56 98 LEU A CA 1
ATOM 707 C C . LEU A 1 98 ? -9.778 2.726 5.678 1.00 91.56 98 LEU A C 1
ATOM 709 O O . LEU A 1 98 ? -9.564 3.431 4.699 1.00 91.56 98 LEU A O 1
ATOM 713 N N . ILE A 1 99 ? -9.255 1.513 5.823 1.00 91.69 99 ILE A N 1
ATOM 714 C CA . ILE A 1 99 ? -8.592 0.755 4.762 1.00 91.69 99 ILE A CA 1
ATOM 715 C C . ILE A 1 99 ? -9.325 -0.580 4.692 1.00 91.69 99 ILE A C 1
ATOM 717 O O . ILE A 1 99 ? -9.340 -1.312 5.682 1.00 91.69 99 ILE A O 1
ATOM 721 N N . ALA A 1 100 ? -9.979 -0.864 3.561 1.00 88.06 100 ALA A N 1
ATOM 722 C CA . ALA A 1 100 ? -10.783 -2.076 3.371 1.00 88.06 100 ALA A CA 1
ATOM 723 C C . ALA A 1 100 ? -11.763 -2.345 4.535 1.00 88.06 100 ALA A C 1
ATOM 725 O O . ALA A 1 100 ? -11.768 -3.409 5.153 1.00 88.06 100 ALA A O 1
ATOM 726 N N . GLY A 1 101 ? -12.521 -1.318 4.934 1.00 89.56 101 GLY A N 1
ATOM 727 C CA . GLY A 1 101 ? -13.474 -1.403 6.049 1.00 89.56 101 GLY A CA 1
ATOM 728 C C . GLY A 1 101 ? -12.853 -1.466 7.454 1.00 89.56 101 GLY A C 1
ATOM 729 O O . GLY A 1 101 ? -13.581 -1.401 8.445 1.00 89.56 101 GLY A O 1
ATOM 730 N N . THR A 1 102 ? -11.524 -1.528 7.586 1.00 92.44 102 THR A N 1
ATOM 731 C CA . THR A 1 102 ? -10.833 -1.553 8.884 1.00 92.44 102 THR A CA 1
ATOM 732 C C . THR A 1 102 ? -10.306 -0.167 9.247 1.00 92.44 102 THR A C 1
ATOM 734 O O . THR A 1 102 ? -9.591 0.457 8.467 1.00 92.44 102 THR A O 1
ATOM 737 N N . LYS A 1 103 ? -10.609 0.321 10.459 1.00 94.44 103 LYS A N 1
ATOM 738 C CA . LYS A 1 103 ? -10.040 1.586 10.958 1.00 94.44 103 LYS A CA 1
ATOM 739 C C . LYS A 1 103 ? -8.525 1.477 11.094 1.00 94.44 103 LYS A C 1
ATOM 741 O O . LYS A 1 103 ? -8.051 0.549 11.752 1.00 94.44 103 LYS A O 1
ATOM 746 N N . ILE A 1 104 ? -7.782 2.470 10.597 1.00 94.62 104 ILE A N 1
ATOM 747 C CA . ILE A 1 104 ? -6.310 2.504 10.695 1.00 94.62 104 ILE A CA 1
ATOM 748 C C . ILE A 1 104 ? -5.834 2.316 12.138 1.00 94.62 104 ILE A C 1
ATOM 750 O O . ILE A 1 104 ? -4.847 1.624 12.366 1.00 94.62 104 ILE A O 1
ATOM 754 N N . ALA A 1 105 ? -6.555 2.853 13.130 1.00 95.69 105 ALA A N 1
ATOM 755 C CA . ALA A 1 105 ? -6.209 2.679 14.543 1.00 95.69 105 ALA A CA 1
ATOM 756 C C . ALA A 1 105 ? -6.016 1.213 14.970 1.00 95.69 105 ALA A C 1
ATOM 758 O O . ALA A 1 105 ? -5.231 0.935 15.880 1.00 95.69 105 ALA A O 1
ATOM 759 N N . PHE A 1 106 ? -6.712 0.278 14.321 1.00 97.44 106 PHE A N 1
ATOM 760 C CA . PHE A 1 106 ? -6.633 -1.150 14.615 1.00 97.44 106 PHE A CA 1
ATOM 761 C C . PHE A 1 106 ? -5.603 -1.890 13.769 1.00 97.44 106 PHE A C 1
ATOM 763 O O . PHE A 1 106 ? -5.321 -3.048 14.062 1.00 97.44 106 PHE A O 1
ATOM 770 N N . ILE A 1 107 ? -5.012 -1.240 12.772 1.00 97.62 107 ILE A N 1
ATOM 771 C CA . ILE A 1 107 ? -3.997 -1.823 11.902 1.00 97.62 107 ILE A CA 1
ATOM 772 C C . ILE A 1 107 ? -2.620 -1.604 12.540 1.00 97.62 107 ILE A C 1
ATOM 774 O O . ILE A 1 107 ? -2.323 -0.537 13.089 1.00 97.62 107 ILE A O 1
ATOM 778 N N . ARG A 1 108 ? -1.799 -2.654 12.530 1.00 97.94 108 ARG A N 1
ATOM 779 C CA . ARG A 1 108 ? -0.401 -2.636 12.972 1.00 97.94 108 ARG A CA 1
ATOM 780 C C . ARG A 1 108 ? 0.522 -2.517 11.768 1.00 97.94 108 ARG A C 1
ATOM 782 O O . ARG A 1 108 ? 1.325 -1.591 11.720 1.00 97.94 108 ARG A O 1
ATOM 789 N N . ASP A 1 109 ? 0.358 -3.424 10.811 1.00 98.19 109 ASP A N 1
ATOM 790 C CA . ASP A 1 109 ? 1.164 -3.490 9.598 1.00 98.19 109 ASP A CA 1
ATOM 791 C C . ASP A 1 109 ? 0.263 -3.634 8.365 1.00 98.19 109 ASP A C 1
ATOM 793 O O . ASP A 1 109 ? -0.840 -4.182 8.438 1.00 98.19 109 ASP A O 1
ATOM 797 N N . ILE A 1 110 ? 0.753 -3.133 7.238 1.00 98.06 110 ILE A N 1
ATOM 798 C CA . ILE A 1 110 ? 0.156 -3.251 5.913 1.00 98.06 110 ILE A CA 1
ATOM 799 C C . ILE A 1 110 ? 1.237 -3.827 5.007 1.00 98.06 110 ILE A C 1
ATOM 801 O O . ILE A 1 110 ? 2.292 -3.220 4.833 1.00 98.06 110 ILE A O 1
ATOM 805 N N . GLU A 1 111 ? 0.986 -4.998 4.445 1.00 98.12 111 GLU A N 1
ATOM 806 C CA . GLU A 1 111 ? 1.902 -5.667 3.532 1.00 98.12 111 GLU A CA 1
ATOM 807 C C . GLU A 1 111 ? 1.321 -5.642 2.120 1.00 98.12 111 GLU A C 1
ATOM 809 O O . GLU A 1 111 ? 0.217 -6.129 1.902 1.00 98.12 111 GLU A O 1
ATOM 814 N N . LEU A 1 112 ? 2.055 -5.088 1.159 1.00 97.88 112 LEU A N 1
ATOM 815 C CA . LEU A 1 112 ? 1.735 -5.199 -0.260 1.00 97.88 112 LEU A CA 1
ATOM 816 C C . LEU A 1 112 ? 2.724 -6.166 -0.906 1.00 97.88 112 LEU A C 1
ATOM 818 O O . LEU A 1 112 ? 3.920 -5.882 -0.974 1.00 97.88 112 LEU A O 1
ATOM 822 N N . ARG A 1 113 ? 2.221 -7.293 -1.399 1.00 96.81 113 ARG A N 1
ATOM 823 C CA . ARG A 1 113 ? 2.987 -8.276 -2.163 1.00 96.81 113 ARG A CA 1
ATOM 824 C C . ARG A 1 113 ? 2.605 -8.184 -3.628 1.00 96.81 113 ARG A C 1
ATOM 826 O O . ARG A 1 113 ? 1.423 -8.150 -3.946 1.00 96.81 113 ARG A O 1
ATOM 833 N N . ILE A 1 114 ? 3.600 -8.182 -4.501 1.00 94.94 114 ILE A N 1
ATOM 834 C CA . ILE A 1 114 ? 3.407 -8.180 -5.951 1.00 94.94 114 ILE A CA 1
ATOM 835 C C . ILE A 1 114 ? 4.057 -9.443 -6.499 1.00 94.94 114 ILE A C 1
ATOM 837 O O . ILE A 1 114 ? 5.186 -9.759 -6.115 1.00 94.94 114 ILE A O 1
ATOM 841 N N . ASP A 1 115 ? 3.355 -10.165 -7.368 1.00 92.00 115 ASP A N 1
ATOM 842 C CA . ASP A 1 115 ? 3.884 -11.347 -8.046 1.00 92.00 115 ASP A CA 1
ATOM 843 C C . ASP A 1 115 ? 4.848 -10.925 -9.163 1.00 92.00 115 ASP A C 1
ATOM 845 O O . ASP A 1 115 ? 4.542 -10.897 -10.354 1.00 92.00 115 ASP A O 1
ATOM 849 N N . PHE A 1 116 ? 6.020 -10.476 -8.731 1.00 84.94 116 PHE A N 1
ATOM 850 C CA . PHE A 1 116 ? 7.090 -9.969 -9.568 1.00 84.94 116 PHE A CA 1
ATOM 851 C C . PHE A 1 116 ? 8.424 -10.505 -9.058 1.00 84.94 116 PHE A C 1
ATOM 853 O O . PHE A 1 116 ? 8.686 -10.554 -7.853 1.00 84.94 116 PHE A O 1
ATOM 860 N N . THR A 1 117 ? 9.315 -10.841 -9.989 1.00 78.12 117 THR A N 1
ATOM 861 C CA . THR A 1 117 ? 10.690 -11.223 -9.671 1.00 78.12 117 THR A CA 1
ATOM 862 C C . THR A 1 117 ? 11.678 -10.357 -10.440 1.00 78.12 117 THR A C 1
ATOM 864 O O . THR A 1 117 ? 11.509 -10.083 -11.623 1.00 78.12 117 THR A O 1
ATOM 867 N N . TYR A 1 118 ? 12.769 -9.963 -9.784 1.00 68.81 118 TYR A N 1
ATOM 868 C CA . TYR A 1 118 ? 13.807 -9.130 -10.405 1.00 68.81 118 TYR A CA 1
ATOM 869 C C . TYR A 1 118 ? 14.563 -9.834 -11.541 1.00 68.81 118 TYR A C 1
ATOM 871 O O . TYR A 1 118 ? 15.191 -9.164 -12.355 1.00 68.81 118 TYR A O 1
ATOM 879 N N . GLY A 1 119 ? 14.487 -11.168 -11.615 1.00 71.69 119 GLY A N 1
ATOM 880 C CA . GLY A 1 119 ? 15.049 -11.950 -12.718 1.00 71.69 119 GLY A CA 1
ATOM 881 C C . GLY A 1 119 ? 14.238 -11.868 -14.016 1.00 71.69 119 GLY A C 1
ATOM 882 O O . GLY A 1 119 ? 14.764 -12.215 -15.070 1.00 71.69 119 GLY A O 1
ATOM 883 N N . ALA A 1 120 ? 12.991 -11.391 -13.956 1.00 73.81 120 ALA A N 1
ATOM 884 C CA . ALA A 1 120 ? 12.104 -11.223 -15.102 1.00 73.81 120 ALA A CA 1
ATOM 885 C C . ALA A 1 120 ? 11.640 -9.755 -15.175 1.00 73.81 120 ALA A C 1
ATOM 887 O O . ALA A 1 120 ? 10.632 -9.391 -14.567 1.00 73.81 120 ALA A O 1
ATOM 888 N N . PRO A 1 121 ? 12.384 -8.868 -15.863 1.00 73.81 121 PRO A N 1
ATOM 889 C CA . PRO A 1 121 ? 12.044 -7.452 -15.910 1.00 73.81 121 PRO A CA 1
ATOM 890 C C . PRO A 1 121 ? 10.699 -7.232 -16.619 1.00 73.81 121 PRO A C 1
ATOM 892 O O . PRO A 1 121 ? 10.520 -7.640 -17.760 1.00 73.81 121 PRO A O 1
ATOM 895 N N . MET A 1 122 ? 9.774 -6.544 -15.950 1.00 83.75 122 MET A N 1
ATOM 896 C CA . MET A 1 122 ? 8.502 -6.077 -16.523 1.00 83.75 122 MET A CA 1
ATOM 897 C C . MET A 1 122 ? 8.704 -4.757 -17.273 1.00 83.75 122 MET A C 1
ATOM 899 O O . MET A 1 122 ? 9.490 -3.943 -16.811 1.00 83.75 122 MET A O 1
ATOM 903 N N . ALA A 1 123 ? 8.013 -4.466 -18.367 1.00 86.56 123 ALA A N 1
ATOM 904 C CA . ALA A 1 123 ? 7.988 -3.135 -18.977 1.00 86.56 123 ALA A CA 1
ATOM 905 C C . ALA A 1 123 ? 7.117 -2.146 -18.171 1.00 86.56 123 ALA A C 1
ATOM 907 O O . ALA A 1 123 ? 6.408 -2.514 -17.236 1.00 86.56 123 ALA A O 1
ATOM 908 N N . ASN A 1 124 ? 7.202 -0.850 -18.484 1.00 87.94 124 ASN A N 1
ATOM 909 C CA . ASN A 1 124 ? 6.289 0.140 -17.903 1.00 87.94 124 ASN A CA 1
ATOM 910 C C . ASN A 1 124 ? 4.855 -0.123 -18.382 1.00 87.94 124 ASN A C 1
ATOM 912 O O . ASN A 1 124 ? 4.642 -0.285 -19.580 1.00 87.94 124 ASN A O 1
ATOM 916 N N . GLY A 1 125 ? 3.891 -0.108 -17.464 1.00 89.31 125 GLY A N 1
ATOM 917 C CA . GLY A 1 125 ? 2.496 -0.446 -17.745 1.00 89.31 125 GLY A CA 1
ATOM 918 C C . GLY A 1 125 ? 2.193 -1.945 -17.745 1.00 89.31 125 GLY A C 1
ATOM 919 O O . GLY A 1 125 ? 1.021 -2.302 -17.832 1.00 89.31 125 GLY A O 1
ATOM 920 N N . ASP A 1 126 ? 3.199 -2.815 -17.603 1.00 92.62 126 ASP A N 1
ATOM 921 C CA . ASP A 1 126 ? 2.960 -4.252 -17.480 1.00 92.62 126 ASP A CA 1
ATOM 922 C C . ASP A 1 126 ? 2.185 -4.566 -16.203 1.00 92.62 126 ASP A C 1
ATOM 924 O O . ASP A 1 126 ? 2.404 -3.967 -15.144 1.00 92.62 126 ASP A O 1
ATOM 928 N N . HIS A 1 127 ? 1.312 -5.555 -16.331 1.00 94.88 127 HIS A N 1
ATOM 929 C CA . HIS A 1 127 ? 0.443 -6.042 -15.277 1.00 94.88 127 HIS A CA 1
ATOM 930 C C . HIS A 1 127 ? 1.095 -7.190 -14.494 1.00 94.88 127 HIS A C 1
ATOM 932 O O . HIS A 1 127 ? 1.699 -8.088 -15.084 1.00 94.88 127 HIS A O 1
ATOM 938 N N . ALA A 1 128 ? 0.910 -7.190 -13.176 1.00 94.69 128 ALA A N 1
ATOM 939 C CA . ALA A 1 128 ? 1.170 -8.322 -12.296 1.00 94.69 128 ALA A CA 1
ATOM 940 C C . ALA A 1 128 ? 0.070 -8.418 -11.226 1.00 94.69 128 ALA A C 1
ATOM 942 O O . ALA A 1 128 ? -0.379 -7.385 -10.723 1.00 94.69 128 ALA A O 1
ATOM 943 N N . PRO A 1 129 ? -0.338 -9.632 -10.825 1.00 96.62 129 PRO A N 1
ATOM 944 C CA . PRO A 1 129 ? -1.232 -9.785 -9.691 1.00 96.62 129 PRO A CA 1
ATOM 945 C C . PRO A 1 129 ? -0.519 -9.382 -8.393 1.00 96.62 129 PRO A C 1
ATOM 947 O O . PRO A 1 129 ? 0.696 -9.538 -8.237 1.00 96.62 129 PRO A O 1
ATOM 950 N N . GLY A 1 130 ? -1.282 -8.863 -7.440 1.00 97.19 130 GLY A N 1
ATOM 951 C CA . GLY A 1 130 ? -0.792 -8.496 -6.121 1.00 97.19 130 GLY A CA 1
ATOM 952 C C . GLY A 1 130 ? -1.795 -8.804 -5.018 1.00 97.19 130 GLY A C 1
ATOM 953 O O . GLY A 1 130 ? -2.950 -9.148 -5.254 1.00 97.19 130 GLY A O 1
ATOM 954 N N . ALA A 1 131 ? -1.335 -8.675 -3.780 1.00 98.00 131 ALA A N 1
ATOM 955 C CA . ALA A 1 131 ? -2.155 -8.843 -2.593 1.00 98.00 131 ALA A CA 1
ATOM 956 C C . ALA A 1 131 ? -1.788 -7.797 -1.541 1.00 98.00 131 ALA A C 1
ATOM 958 O O . ALA A 1 131 ? -0.611 -7.606 -1.225 1.00 98.00 131 ALA A O 1
ATOM 959 N N . LEU A 1 132 ? -2.801 -7.149 -0.968 1.00 98.06 132 LEU A N 1
ATOM 960 C CA . LEU A 1 132 ? -2.660 -6.279 0.193 1.00 98.06 132 LEU A CA 1
ATOM 961 C C . LEU A 1 132 ? -3.136 -7.028 1.437 1.00 98.06 132 LEU A C 1
ATOM 963 O O . LEU A 1 132 ? -4.278 -7.467 1.510 1.00 98.06 132 LEU A O 1
ATOM 967 N N . THR A 1 133 ? -2.277 -7.151 2.438 1.00 98.31 133 THR A N 1
ATOM 968 C CA . THR A 1 133 ? -2.586 -7.798 3.711 1.00 98.31 133 THR A CA 1
ATOM 969 C C . THR A 1 133 ? -2.552 -6.774 4.836 1.00 98.31 133 THR A C 1
ATOM 971 O O . THR A 1 133 ? -1.545 -6.106 5.061 1.00 98.31 133 THR A O 1
ATOM 974 N N . LEU A 1 134 ? -3.652 -6.660 5.572 1.00 97.94 134 LEU A N 1
ATOM 975 C CA . LEU A 1 134 ? -3.769 -5.842 6.771 1.00 97.94 134 LEU A CA 1
ATOM 976 C C . LEU A 1 134 ? -3.567 -6.735 7.989 1.00 97.94 134 LEU A C 1
ATOM 978 O O . LEU A 1 134 ? -4.370 -7.634 8.241 1.00 97.94 134 LEU A O 1
ATOM 982 N N . VAL A 1 135 ? -2.523 -6.470 8.768 1.00 98.19 135 VAL A N 1
ATOM 983 C CA . VAL A 1 135 ? -2.287 -7.149 10.043 1.00 98.19 135 VAL A CA 1
ATOM 984 C C . VAL A 1 135 ? -2.771 -6.243 11.161 1.00 98.19 135 VAL A C 1
ATOM 986 O O . VAL A 1 135 ? -2.206 -5.175 11.414 1.00 98.19 135 VAL A O 1
ATOM 989 N N . LYS A 1 136 ? -3.838 -6.652 11.841 1.00 97.81 136 LYS A N 1
ATOM 990 C CA . LYS A 1 136 ? -4.431 -5.896 12.942 1.00 97.81 136 LYS A CA 1
ATOM 991 C C . LYS A 1 136 ? -3.605 -6.051 14.220 1.00 97.81 136 LYS A C 1
ATOM 993 O O . LYS A 1 136 ? -2.862 -7.011 14.418 1.00 97.81 136 LYS A O 1
ATOM 998 N N . ARG A 1 137 ? -3.746 -5.098 15.142 1.00 97.19 137 ARG A N 1
ATOM 999 C CA . ARG A 1 137 ? -3.027 -5.078 16.431 1.00 97.19 137 ARG A CA 1
ATOM 1000 C C . ARG A 1 137 ? -3.370 -6.267 17.335 1.00 97.19 137 ARG A C 1
ATOM 1002 O O . ARG A 1 137 ? -2.552 -6.625 18.173 1.00 97.19 137 ARG A O 1
ATOM 1009 N N . ASN A 1 138 ? -4.544 -6.872 17.155 1.00 96.81 138 ASN A N 1
ATOM 1010 C CA . ASN A 1 138 ? -4.974 -8.096 17.841 1.00 96.81 138 ASN A CA 1
ATOM 1011 C C . ASN A 1 138 ? -4.441 -9.389 17.183 1.00 96.81 138 ASN A C 1
ATOM 1013 O O . ASN A 1 138 ? -4.748 -10.471 17.670 1.00 96.81 138 ASN A O 1
ATOM 1017 N N . GLY A 1 139 ? -3.675 -9.293 16.090 1.00 97.06 139 GLY A N 1
ATOM 1018 C CA . GLY A 1 139 ? -3.145 -10.438 15.345 1.00 97.06 139 GLY A CA 1
ATOM 1019 C C . GLY A 1 139 ? -4.061 -10.971 14.240 1.00 97.06 139 GLY A C 1
ATOM 1020 O O . GLY A 1 139 ? -3.633 -11.840 13.488 1.00 97.06 139 GLY A O 1
ATOM 1021 N N . GLU A 1 140 ? -5.284 -10.453 14.101 1.00 97.56 140 GLU A N 1
ATOM 1022 C CA . GLU A 1 140 ? -6.169 -10.796 12.985 1.00 97.56 140 GLU A CA 1
ATOM 1023 C C . GLU A 1 140 ? -5.590 -10.281 11.660 1.00 97.56 140 GLU A C 1
ATOM 1025 O O . GLU A 1 140 ? -4.957 -9.221 11.611 1.00 97.56 140 GLU A O 1
ATOM 1030 N N . VAL A 1 141 ? -5.833 -11.020 10.581 1.00 97.62 141 VAL A N 1
ATOM 1031 C CA . VAL A 1 141 ? -5.335 -10.702 9.245 1.00 97.62 141 VAL A CA 1
ATOM 1032 C C . VAL A 1 141 ? -6.502 -10.579 8.273 1.00 97.62 141 VAL A C 1
ATOM 1034 O O . VAL A 1 141 ? -7.425 -11.390 8.293 1.00 97.62 141 VAL A O 1
ATOM 1037 N N . THR A 1 142 ? -6.459 -9.568 7.410 1.00 96.19 142 THR A N 1
ATOM 1038 C CA . THR A 1 142 ? -7.423 -9.375 6.320 1.00 96.19 142 THR A CA 1
ATOM 1039 C C . THR A 1 142 ? -6.660 -9.191 5.014 1.00 96.19 142 THR A C 1
ATOM 1041 O O . THR A 1 142 ? -5.741 -8.379 4.963 1.00 96.19 142 THR A O 1
ATOM 1044 N N . GLY A 1 143 ? -7.012 -9.952 3.980 1.00 95.94 143 GLY A N 1
ATOM 1045 C CA . GLY A 1 143 ? -6.380 -9.885 2.662 1.00 95.94 143 GLY A CA 1
ATOM 1046 C C . GLY A 1 143 ? -7.301 -9.255 1.622 1.00 95.94 143 GLY A C 1
ATOM 1047 O O . GLY A 1 143 ? -8.515 -9.428 1.694 1.00 95.94 143 GLY A O 1
ATOM 1048 N N . LEU A 1 144 ? -6.708 -8.554 0.661 1.00 96.38 144 LEU A N 1
ATOM 1049 C CA . LEU A 1 144 ? -7.355 -8.056 -0.546 1.00 96.38 144 LEU A CA 1
ATOM 1050 C C . LEU A 1 144 ? -6.522 -8.448 -1.758 1.00 96.38 144 LEU A C 1
ATOM 1052 O O . LEU A 1 144 ? -5.301 -8.279 -1.752 1.00 96.38 144 LEU A O 1
ATOM 1056 N N . GLU A 1 145 ? -7.192 -8.932 -2.793 1.00 97.50 145 GLU A N 1
ATOM 1057 C CA . GLU A 1 145 ? -6.593 -9.067 -4.117 1.00 97.50 145 GLU A CA 1
ATOM 1058 C C . GLU A 1 145 ? -6.429 -7.681 -4.745 1.00 97.50 145 GLU A C 1
ATOM 1060 O O . GLU A 1 145 ? -7.256 -6.785 -4.540 1.00 97.50 145 GLU A O 1
ATOM 1065 N N . MET A 1 146 ? -5.326 -7.500 -5.465 1.00 97.69 146 MET A N 1
ATOM 1066 C CA . MET A 1 146 ? -4.961 -6.238 -6.091 1.00 97.69 146 MET A CA 1
ATOM 1067 C C . MET A 1 146 ? -4.485 -6.484 -7.521 1.00 97.69 146 MET A C 1
ATOM 1069 O O . MET A 1 146 ? -3.666 -7.373 -7.756 1.00 97.69 146 MET A O 1
ATOM 1073 N N . ASP A 1 147 ? -4.897 -5.627 -8.445 1.00 97.31 147 ASP A N 1
ATOM 1074 C CA . ASP A 1 147 ? -4.343 -5.566 -9.795 1.00 97.31 147 ASP A CA 1
ATOM 1075 C C . ASP A 1 147 ? -3.225 -4.523 -9.823 1.00 97.31 147 ASP A C 1
ATOM 1077 O O . ASP A 1 147 ? -3.472 -3.335 -9.591 1.00 97.31 147 ASP A O 1
ATOM 1081 N N . CYS A 1 148 ? -1.982 -4.948 -10.067 1.00 96.38 148 CYS A N 1
ATOM 1082 C CA . CYS A 1 148 ? -0.811 -4.077 -10.022 1.00 96.38 148 CYS A CA 1
ATOM 1083 C C . CYS A 1 148 ? -0.239 -3.804 -11.412 1.00 96.38 148 CYS A C 1
ATOM 1085 O O . CYS A 1 148 ? -0.076 -4.700 -12.233 1.00 96.38 148 CYS A O 1
ATOM 1087 N N . TYR A 1 149 ? 0.166 -2.558 -11.634 1.00 94.75 149 TYR A N 1
ATOM 1088 C CA . TYR A 1 149 ? 0.821 -2.113 -12.859 1.00 94.75 149 TYR A CA 1
ATOM 1089 C C . TYR A 1 149 ? 2.172 -1.496 -12.527 1.00 94.75 149 TYR A C 1
ATOM 1091 O O . TYR A 1 149 ? 2.266 -0.649 -11.626 1.00 94.75 149 TYR A O 1
ATOM 1099 N N . ARG A 1 150 ? 3.225 -1.888 -13.255 1.00 90.81 150 ARG A N 1
ATOM 1100 C CA . ARG A 1 150 ? 4.531 -1.228 -13.132 1.00 90.81 150 ARG A CA 1
ATOM 1101 C C . ARG A 1 150 ? 4.401 0.216 -13.601 1.00 90.81 150 ARG A C 1
ATOM 1103 O O . ARG A 1 150 ? 3.873 0.483 -14.677 1.00 90.81 150 ARG A O 1
ATOM 1110 N N . TYR A 1 151 ? 4.924 1.140 -12.808 1.00 84.94 151 TYR A N 1
ATOM 1111 C CA . TYR A 1 151 ? 4.873 2.568 -13.085 1.00 84.94 151 TYR A CA 1
ATOM 1112 C C . TYR A 1 151 ? 6.277 3.172 -13.051 1.00 84.94 151 TYR A C 1
ATOM 1114 O O . TYR A 1 151 ? 6.954 3.125 -12.026 1.00 84.94 151 TYR A O 1
ATOM 1122 N N . LEU A 1 152 ? 6.692 3.771 -14.167 1.00 78.38 152 LEU A N 1
ATOM 1123 C CA . LEU A 1 152 ? 7.877 4.619 -14.265 1.00 78.38 152 LEU A CA 1
ATOM 1124 C C . LEU A 1 152 ? 7.441 6.082 -14.364 1.00 78.38 152 LEU A C 1
ATOM 1126 O O . LEU A 1 152 ? 6.740 6.467 -15.301 1.00 78.38 152 LEU A O 1
ATOM 1130 N N . LYS A 1 153 ? 7.861 6.905 -13.402 1.00 68.06 153 LYS A N 1
ATOM 1131 C CA . LYS A 1 153 ? 7.685 8.356 -13.463 1.00 68.06 153 LYS A CA 1
ATOM 1132 C C . LYS A 1 153 ? 8.895 8.988 -14.143 1.00 68.06 153 LYS A C 1
ATOM 1134 O O . LYS A 1 153 ? 9.999 8.912 -13.602 1.00 68.06 153 LYS A O 1
ATOM 1139 N N . ASN A 1 154 ? 8.645 9.608 -15.295 1.00 54.59 154 ASN A N 1
ATOM 1140 C CA . ASN A 1 154 ? 9.589 10.476 -16.002 1.00 54.59 154 ASN A CA 1
ATOM 1141 C C . ASN A 1 154 ? 9.684 11.858 -15.352 1.00 54.59 154 ASN A C 1
ATOM 1143 O O . ASN A 1 154 ? 8.648 12.333 -14.825 1.00 54.59 154 ASN A O 1
#

Radius of gyration: 19.66 Å; chains: 1; bounding box: 60×46×55 Å

Secondary structure (DSSP, 8-state):
-----------------PEEEEEEE-TTSEEEEEEEEEETTTTEEEEEEEEEEETTSPTTS-EEEEEETTTT-EEEETTEEEEE--TTSGGG--TT-EETTEEGGGEEEEEEEES--TTSPPPTT-EEEEEEEEEETTS-EEEEEEEEEEEEE-

Foldseek 3Di:
DDDDDPPPPPPPPPPPQWFKWKWKAFPQQWIKTWTFRDDVVPLDTWTAKIWIFGPPDDPPRGTAAMAGVVVVQWTDDFQKIKGAQDVVDPRSGDQQGDDPNDGSVFFGMKIKHWPDGSVDDDDAQDWTKIKIWTQTPVRDIDITIIIMGIHIHD

pLDDT: mean 84.01, std 16.76, range [39.84, 98.31]